Protein AF-A0AAE0TIX4-F1 (afdb_monomer_lite)

pLDDT: mean 72.37, std 18.45, range [45.25, 94.44]

Secondary structure (DSSP, 8-state):
-PPPHHHHHHHHHTT-S-HHHHHHHHHHTTT-HHHHHHHHTT-S-S---SS-TT------------------SPPPPPPTT------

InterPro domains:
  IPR009060 UBA-like superfamily [SSF46934] (2-45)
  IPR015940 Ubiquitin-associated domain [PF00627] (3-40)
  IPR015940 Ubiquitin-associated domain [PS50030] (2-43)
  IPR015940 Ubiquitin-associated domain [SM00165] (4-42)

Radius of gyration: 24.92 Å; chains: 1; bounding box: 71×46×44 Å

Sequence (87 aa):
MEIDEDHVQYLLSMGFPSELDVRKALRAAKNDVNDAVAILTNDHPVTSFDTLDDIDIEMRDIHPKNTPGPVYGPSLPPSYDEAVESE

Structure (mmCIF, N/CA/C/O backbone):
data_AF-A0AAE0TIX4-F1
#
_entry.id   AF-A0AAE0TIX4-F1
#
loop_
_atom_site.group_PDB
_atom_site.id
_atom_site.type_symbol
_atom_site.label_atom_id
_atom_site.label_alt_id
_atom_site.label_comp_id
_atom_site.label_asym_id
_atom_site.label_entity_id
_atom_site.label_seq_id
_atom_site.pdbx_PDB_ins_code
_atom_site.Cartn_x
_atom_site.Cartn_y
_atom_site.Cartn_z
_atom_site.occupancy
_atom_site.B_iso_or_equiv
_atom_site.auth_seq_id
_atom_site.auth_comp_id
_atom_site.auth_asym_id
_atom_site.auth_atom_id
_atom_site.pdbx_PDB_model_num
ATOM 1 N N . MET A 1 1 ? -13.257 12.474 5.581 1.00 61.84 1 MET A N 1
ATOM 2 C CA . MET A 1 1 ? -12.527 12.255 4.321 1.00 61.84 1 MET A CA 1
ATOM 3 C C . MET A 1 1 ? -13.092 10.980 3.749 1.00 61.84 1 MET A C 1
ATOM 5 O O . MET A 1 1 ? -12.987 9.958 4.417 1.00 61.84 1 MET A O 1
ATOM 9 N N . GLU A 1 2 ? -13.820 11.081 2.644 1.00 79.44 2 GLU A N 1
ATOM 10 C CA . GLU A 1 2 ? -14.364 9.905 1.959 1.00 79.44 2 GLU A CA 1
ATOM 11 C C . GLU A 1 2 ? -13.208 9.184 1.271 1.00 79.44 2 GLU A C 1
ATOM 13 O O . GLU A 1 2 ? -12.345 9.852 0.709 1.00 79.44 2 GLU A O 1
ATOM 18 N N . ILE A 1 3 ? -13.132 7.861 1.416 1.00 85.06 3 ILE A N 1
ATOM 19 C CA . ILE A 1 3 ? -12.113 7.039 0.758 1.00 85.06 3 ILE A CA 1
ATOM 20 C C . ILE A 1 3 ? -12.676 6.645 -0.602 1.00 85.06 3 ILE A C 1
ATOM 22 O O . ILE A 1 3 ? -13.805 6.165 -0.664 1.00 85.06 3 ILE A O 1
ATOM 26 N N . ASP A 1 4 ? -11.896 6.843 -1.656 1.00 91.00 4 ASP A N 1
ATOM 27 C CA . ASP A 1 4 ? -12.277 6.439 -3.003 1.00 91.00 4 ASP A CA 1
ATOM 28 C C . ASP A 1 4 ? -12.224 4.906 -3.128 1.00 91.00 4 ASP A C 1
ATOM 30 O O . ASP A 1 4 ? -11.167 4.286 -2.963 1.00 91.00 4 ASP A O 1
ATOM 34 N N . GLU A 1 5 ? -13.380 4.284 -3.369 1.00 91.56 5 GLU A N 1
ATOM 35 C CA . GLU A 1 5 ? -13.488 2.828 -3.489 1.00 91.56 5 GLU A CA 1
ATOM 36 C C . GLU A 1 5 ? -12.787 2.294 -4.745 1.00 91.56 5 GLU A C 1
ATOM 38 O O . GLU A 1 5 ? -12.263 1.177 -4.712 1.00 91.56 5 GLU A O 1
ATOM 43 N N . ASP A 1 6 ? -12.670 3.101 -5.805 1.00 93.44 6 ASP A N 1
ATOM 44 C CA . ASP A 1 6 ? -11.937 2.719 -7.013 1.00 93.44 6 ASP A CA 1
ATOM 45 C C . ASP A 1 6 ? -10.438 2.602 -6.703 1.00 93.44 6 ASP A C 1
ATOM 47 O O . ASP A 1 6 ? -9.772 1.659 -7.143 1.00 93.44 6 ASP A O 1
ATOM 51 N N . HIS A 1 7 ? -9.905 3.497 -5.863 1.00 94.31 7 HIS A N 1
ATOM 52 C CA . HIS A 1 7 ? -8.518 3.419 -5.394 1.00 94.31 7 HIS A CA 1
ATOM 53 C C . HIS A 1 7 ? -8.276 2.215 -4.476 1.00 94.31 7 HIS A C 1
ATOM 55 O O . HIS A 1 7 ? -7.220 1.580 -4.559 1.00 94.31 7 HIS A O 1
ATOM 61 N N . VAL A 1 8 ? -9.247 1.865 -3.625 1.00 93.75 8 VAL A N 1
ATOM 62 C CA . VAL A 1 8 ? -9.173 0.655 -2.788 1.00 93.75 8 VAL A CA 1
ATOM 63 C C . VAL A 1 8 ? -9.089 -0.588 -3.674 1.00 93.75 8 VAL A C 1
ATOM 65 O O . VAL A 1 8 ? -8.190 -1.412 -3.498 1.00 93.75 8 VAL A O 1
ATOM 68 N N . GLN A 1 9 ? -9.983 -0.704 -4.658 1.00 94.44 9 GLN A N 1
ATOM 69 C CA . GLN A 1 9 ? -10.021 -1.842 -5.572 1.00 94.44 9 GLN A CA 1
ATOM 70 C C . GLN A 1 9 ? -8.758 -1.926 -6.441 1.00 94.44 9 GLN A C 1
ATOM 72 O O . GLN A 1 9 ? -8.237 -3.022 -6.664 1.00 94.44 9 GLN A O 1
ATOM 77 N N . TYR A 1 10 ? -8.235 -0.782 -6.889 1.00 94.38 10 TYR A N 1
ATOM 78 C CA . TYR A 1 10 ? -6.976 -0.699 -7.625 1.00 94.38 10 TYR A CA 1
ATOM 79 C C . TYR A 1 10 ? -5.802 -1.245 -6.801 1.00 94.38 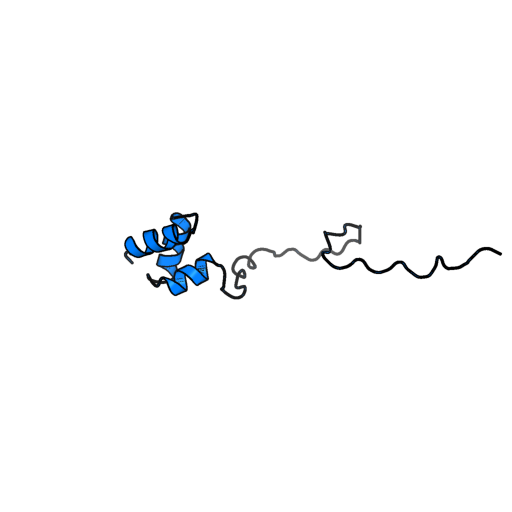10 TYR A C 1
ATOM 81 O O . TYR A 1 10 ? -5.084 -2.129 -7.270 1.00 94.38 10 TYR A O 1
ATOM 89 N N . LEU A 1 11 ? -5.643 -0.804 -5.549 1.00 93.31 11 LEU A N 1
ATOM 90 C CA . LEU A 1 11 ? -4.587 -1.296 -4.657 1.00 93.31 11 LEU A CA 1
ATOM 91 C C . LEU A 1 11 ? -4.731 -2.804 -4.392 1.00 93.31 11 LEU A C 1
ATOM 93 O O . LEU A 1 11 ? -3.769 -3.556 -4.545 1.00 93.31 11 LEU A O 1
ATOM 97 N N . LEU A 1 12 ? -5.937 -3.288 -4.100 1.00 93.38 12 LEU A N 1
ATOM 98 C CA . LEU A 1 12 ? -6.181 -4.727 -3.945 1.00 93.38 12 LEU A CA 1
ATOM 99 C C . LEU A 1 12 ? -5.797 -5.519 -5.206 1.00 93.38 12 LEU A C 1
ATOM 101 O O . LEU A 1 12 ? -5.188 -6.584 -5.106 1.00 93.38 12 LEU A O 1
ATOM 105 N N . SER A 1 13 ? -6.081 -4.981 -6.397 1.00 93.25 13 SER A N 1
ATOM 106 C CA . SER A 1 13 ? -5.724 -5.619 -7.672 1.00 93.25 13 SER A CA 1
ATOM 107 C C . SER A 1 13 ? -4.214 -5.686 -7.934 1.00 93.25 13 SER A C 1
ATOM 109 O O . SER A 1 13 ? -3.760 -6.598 -8.622 1.00 93.25 13 SER A O 1
ATOM 111 N N . MET A 1 14 ? -3.425 -4.782 -7.342 1.00 91.38 14 MET A N 1
ATOM 112 C CA . MET A 1 14 ? -1.959 -4.835 -7.396 1.00 91.38 14 MET A CA 1
ATOM 113 C C . MET A 1 14 ? -1.363 -5.932 -6.501 1.00 91.38 14 MET A C 1
ATOM 115 O O . MET A 1 14 ? -0.172 -6.218 -6.600 1.00 91.38 14 MET A O 1
ATOM 119 N N . GLY A 1 15 ? -2.177 -6.573 -5.655 1.00 90.31 15 GLY A N 1
ATOM 120 C CA . GLY A 1 15 ? -1.758 -7.680 -4.796 1.00 90.31 15 GLY A CA 1
ATOM 121 C C . GLY A 1 15 ? -1.587 -7.313 -3.324 1.00 90.31 15 GLY A C 1
ATOM 122 O O . GLY A 1 15 ? -1.076 -8.133 -2.561 1.00 90.31 15 GLY A O 1
ATOM 123 N N . PHE A 1 16 ? -2.023 -6.122 -2.895 1.00 90.69 16 PHE A N 1
ATOM 124 C CA . PHE A 1 16 ? -2.092 -5.802 -1.469 1.00 90.69 16 PHE A CA 1
ATOM 125 C C . PHE A 1 16 ? -3.127 -6.720 -0.788 1.00 90.69 16 PHE A C 1
ATOM 127 O O . PHE A 1 16 ? -4.300 -6.692 -1.157 1.00 90.69 16 PHE A O 1
ATOM 134 N N . PRO A 1 17 ? -2.735 -7.545 0.202 1.00 81.69 17 PRO A N 1
ATOM 135 C CA . PRO A 1 17 ? -3.588 -8.624 0.710 1.00 81.69 17 PRO A CA 1
ATOM 136 C C . PRO A 1 17 ? -4.686 -8.157 1.679 1.00 81.69 17 PRO A C 1
ATOM 138 O O . PRO A 1 17 ? -5.540 -8.955 2.059 1.00 81.69 17 PRO A O 1
ATOM 141 N N . SER A 1 18 ? -4.659 -6.893 2.116 1.00 90.75 18 SER A N 1
ATOM 142 C CA . SER A 1 18 ? -5.495 -6.384 3.207 1.00 90.75 18 SER A CA 1
ATOM 143 C C . SER A 1 18 ? -6.222 -5.101 2.815 1.00 90.75 18 SER A C 1
ATOM 145 O O . SER A 1 18 ? -5.633 -4.023 2.743 1.00 90.75 18 SER A O 1
ATOM 147 N N . GLU A 1 19 ? -7.538 -5.203 2.627 1.00 91.50 19 GLU A N 1
ATOM 148 C CA . GLU A 1 19 ? -8.429 -4.059 2.375 1.00 91.50 19 GLU A CA 1
ATOM 149 C C . GLU A 1 19 ? -8.418 -3.057 3.537 1.00 91.50 19 GLU A C 1
ATOM 151 O O . GLU A 1 19 ? -8.515 -1.844 3.342 1.00 91.50 19 GLU A O 1
ATOM 156 N N . LEU A 1 20 ? -8.268 -3.561 4.764 1.00 91.75 20 LEU A N 1
ATOM 157 C CA . LEU A 1 20 ? -8.224 -2.739 5.965 1.00 91.75 20 LEU A CA 1
ATOM 158 C C . LEU A 1 20 ? -6.972 -1.855 5.992 1.00 91.75 20 LEU A C 1
ATOM 160 O O . LEU A 1 20 ? -7.069 -0.676 6.340 1.00 91.75 20 LEU A O 1
ATOM 164 N N . ASP A 1 21 ? -5.825 -2.394 5.585 1.00 90.75 21 ASP A N 1
ATOM 165 C CA . ASP A 1 21 ? -4.579 -1.629 5.518 1.00 90.75 21 ASP A CA 1
ATOM 166 C C . ASP A 1 21 ? -4.599 -0.654 4.342 1.00 90.75 21 ASP A C 1
ATOM 168 O O . ASP A 1 21 ? -4.225 0.506 4.508 1.00 90.75 21 ASP A O 1
ATOM 172 N N . VAL A 1 22 ? -5.159 -1.060 3.199 1.00 92.75 22 VAL A N 1
ATOM 173 C CA . VAL A 1 22 ? -5.384 -0.185 2.037 1.00 92.75 22 VAL A CA 1
ATOM 174 C C . VAL A 1 22 ? -6.247 1.027 2.402 1.00 92.75 22 VAL A C 1
ATOM 176 O O . VAL A 1 22 ? -5.878 2.164 2.108 1.00 92.75 22 VAL A O 1
ATOM 179 N N . ARG A 1 23 ? -7.367 0.827 3.109 1.00 92.81 23 ARG A N 1
ATOM 180 C CA . ARG A 1 23 ? -8.232 1.933 3.557 1.00 92.81 23 ARG A CA 1
ATOM 181 C C . ARG A 1 23 ? -7.534 2.858 4.553 1.00 92.81 23 ARG A C 1
ATOM 183 O O . ARG A 1 23 ? -7.731 4.072 4.506 1.00 92.81 23 ARG A O 1
ATOM 190 N N . LYS A 1 24 ? -6.718 2.313 5.459 1.00 91.25 24 LYS A N 1
ATOM 191 C CA . LYS A 1 24 ? -5.915 3.123 6.389 1.00 91.25 24 LYS A CA 1
ATOM 192 C C . LYS A 1 24 ? -4.868 3.951 5.646 1.00 91.25 24 LYS A C 1
ATOM 194 O O . LYS A 1 24 ? -4.756 5.145 5.920 1.00 91.25 24 LYS A O 1
ATOM 199 N N . ALA A 1 25 ? -4.162 3.342 4.697 1.00 91.44 25 ALA A N 1
ATOM 200 C CA . ALA A 1 25 ? -3.156 4.006 3.882 1.00 91.44 25 ALA A CA 1
ATOM 201 C C . ALA A 1 25 ? -3.770 5.126 3.036 1.00 91.44 25 ALA A C 1
ATOM 203 O O . ALA A 1 25 ? -3.303 6.253 3.116 1.00 91.44 25 ALA A O 1
ATOM 204 N N . LEU A 1 26 ? -4.886 4.879 2.341 1.00 92.81 26 LEU A N 1
ATOM 205 C CA . LEU A 1 26 ? -5.600 5.912 1.578 1.00 92.81 26 LEU A CA 1
ATOM 206 C C . LEU A 1 26 ? -6.116 7.050 2.461 1.00 92.81 26 LEU A C 1
ATOM 208 O O . LEU A 1 26 ? -6.094 8.212 2.057 1.00 92.81 26 LEU A O 1
ATOM 212 N N . ARG A 1 27 ? -6.547 6.750 3.690 1.00 91.62 27 ARG A N 1
ATOM 213 C CA . ARG A 1 27 ? -6.954 7.782 4.649 1.00 91.62 27 ARG A CA 1
ATOM 214 C C . ARG A 1 27 ? -5.775 8.653 5.093 1.00 91.62 27 ARG A C 1
ATOM 216 O O . ARG A 1 27 ? -5.955 9.859 5.249 1.00 91.62 27 ARG A O 1
ATOM 223 N N . A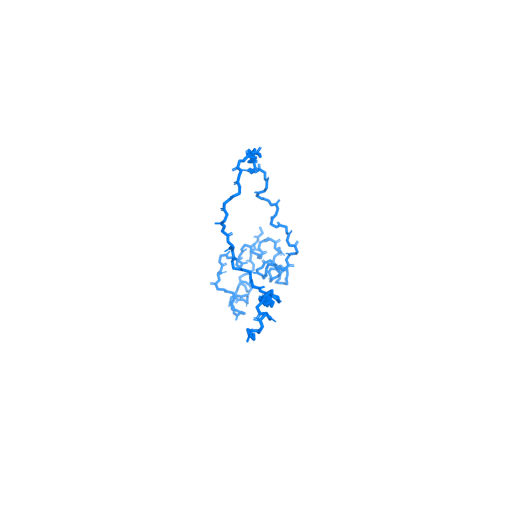LA A 1 28 ? -4.601 8.062 5.303 1.00 89.31 28 ALA A N 1
ATOM 224 C CA . ALA A 1 28 ? -3.379 8.789 5.649 1.00 89.31 28 ALA A CA 1
ATOM 225 C C . ALA A 1 28 ? -2.829 9.589 4.451 1.00 89.31 28 ALA A C 1
ATOM 227 O O . ALA A 1 28 ? -2.477 10.757 4.603 1.00 89.31 28 ALA A O 1
ATOM 228 N N . ALA A 1 29 ? -2.875 8.996 3.259 1.00 90.31 29 ALA A N 1
ATOM 229 C CA . ALA A 1 29 ? -2.465 9.562 1.974 1.00 90.31 29 ALA A CA 1
ATOM 230 C C . ALA A 1 29 ? -3.485 10.533 1.355 1.00 90.31 29 ALA A C 1
ATOM 232 O O . ALA A 1 29 ? -3.281 11.048 0.262 1.00 90.31 29 ALA A O 1
ATOM 233 N N . LYS A 1 30 ? -4.616 10.786 2.022 1.00 91.56 30 LYS A N 1
ATOM 234 C CA . LYS A 1 30 ? -5.681 11.679 1.538 1.00 91.56 30 LYS A CA 1
ATOM 235 C C . LYS A 1 30 ? -6.210 11.329 0.138 1.00 91.56 30 LYS A C 1
ATOM 237 O O . LYS A 1 30 ? -6.496 12.226 -0.651 1.00 91.56 30 LYS A O 1
ATOM 242 N N . ASN A 1 31 ? -6.397 10.037 -0.123 1.00 90.25 31 ASN A N 1
ATOM 243 C CA . ASN A 1 31 ? -6.754 9.444 -1.418 1.00 90.25 31 ASN A CA 1
ATOM 244 C C . ASN A 1 31 ? -5.683 9.518 -2.515 1.00 90.25 31 ASN A C 1
ATOM 246 O O . ASN A 1 31 ? -6.002 9.213 -3.663 1.00 90.25 31 ASN A O 1
ATOM 250 N N . ASP A 1 32 ? -4.433 9.856 -2.202 1.00 92.19 32 ASP A N 1
ATOM 251 C CA . ASP A 1 32 ? -3.336 9.676 -3.153 1.00 92.19 32 ASP A CA 1
ATOM 252 C C . ASP A 1 32 ? -2.898 8.203 -3.188 1.00 92.19 32 ASP A C 1
ATOM 254 O O . ASP A 1 32 ? -2.576 7.595 -2.164 1.00 92.19 32 ASP A O 1
ATOM 258 N N . VAL A 1 33 ? -2.916 7.610 -4.381 1.00 92.19 33 VAL A N 1
ATOM 259 C CA . VAL A 1 33 ? -2.547 6.207 -4.592 1.00 92.19 33 VAL A CA 1
ATOM 260 C C . VAL A 1 33 ? -1.045 5.993 -4.404 1.00 92.19 33 VAL A C 1
ATOM 262 O O . VAL A 1 33 ? -0.654 4.976 -3.842 1.00 92.19 33 VAL A O 1
ATOM 265 N N . ASN A 1 34 ? -0.198 6.931 -4.835 1.00 91.75 34 ASN A N 1
ATOM 266 C CA . ASN A 1 34 ? 1.257 6.793 -4.740 1.00 91.75 34 ASN A CA 1
ATOM 267 C C . ASN A 1 34 ? 1.716 6.871 -3.283 1.00 91.75 34 ASN A C 1
ATOM 269 O O . ASN A 1 34 ? 2.479 6.016 -2.836 1.00 91.75 34 ASN A O 1
ATOM 273 N N . ASP A 1 35 ? 1.192 7.838 -2.526 1.00 90.94 35 ASP A N 1
ATOM 274 C CA . ASP A 1 35 ? 1.483 7.951 -1.093 1.00 90.94 35 ASP A CA 1
ATOM 275 C C . ASP A 1 35 ? 0.920 6.745 -0.325 1.00 90.94 35 ASP A C 1
ATOM 277 O O . ASP A 1 35 ? 1.579 6.211 0.566 1.00 90.94 35 ASP A O 1
ATOM 281 N N . ALA A 1 36 ? -0.271 6.250 -0.690 1.00 92.12 36 ALA A N 1
ATOM 282 C CA . ALA A 1 36 ? -0.825 5.042 -0.080 1.00 92.12 36 ALA A CA 1
ATOM 283 C C . ALA A 1 36 ? 0.051 3.810 -0.351 1.00 92.12 36 ALA A C 1
ATOM 285 O O . ALA A 1 36 ? 0.252 3.003 0.555 1.00 92.12 36 ALA A O 1
ATOM 286 N N . VAL A 1 37 ? 0.607 3.675 -1.561 1.00 91.75 37 VAL A N 1
ATOM 287 C CA . VAL A 1 37 ? 1.584 2.624 -1.882 1.00 91.75 37 VAL A CA 1
ATOM 288 C C . VAL A 1 37 ? 2.827 2.773 -1.012 1.00 91.75 37 VAL A C 1
ATOM 290 O O . VAL A 1 37 ? 3.203 1.792 -0.384 1.00 91.75 37 VAL A O 1
ATOM 293 N N . ALA A 1 38 ? 3.408 3.972 -0.900 1.00 90.50 38 ALA A N 1
ATOM 294 C CA . ALA A 1 38 ? 4.592 4.214 -0.069 1.00 90.50 38 ALA A CA 1
ATOM 295 C C . ALA A 1 38 ? 4.365 3.838 1.409 1.00 90.50 38 ALA A C 1
ATOM 297 O O . ALA A 1 38 ? 5.235 3.239 2.048 1.00 90.50 38 ALA A O 1
ATOM 298 N N . ILE A 1 39 ? 3.168 4.122 1.937 1.00 89.00 39 ILE A N 1
ATOM 299 C CA . ILE A 1 39 ? 2.750 3.731 3.291 1.00 89.00 39 ILE A CA 1
ATOM 300 C C . ILE A 1 39 ? 2.611 2.206 3.408 1.00 89.00 39 ILE A C 1
ATOM 302 O O . ILE A 1 39 ? 3.097 1.620 4.374 1.00 89.00 39 ILE A O 1
ATOM 306 N N . LEU A 1 40 ? 1.973 1.544 2.437 1.00 89.31 40 LEU A N 1
ATOM 307 C CA . LEU A 1 40 ? 1.766 0.089 2.449 1.00 89.31 40 LEU A CA 1
ATOM 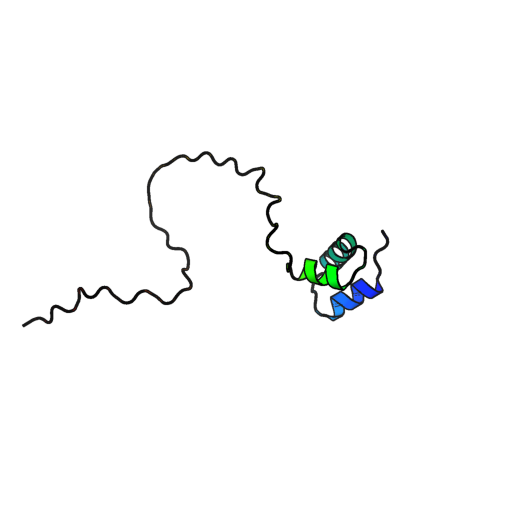308 C C . LEU A 1 40 ? 3.064 -0.703 2.246 1.00 89.31 40 LEU A C 1
ATOM 310 O O . LEU A 1 40 ? 3.198 -1.801 2.786 1.00 89.31 40 LEU A O 1
ATOM 314 N N . THR A 1 41 ? 4.016 -0.168 1.480 1.00 87.00 41 THR A N 1
ATOM 315 C CA . THR A 1 41 ? 5.333 -0.781 1.251 1.00 87.00 41 THR A CA 1
ATOM 316 C C . THR A 1 41 ? 6.346 -0.425 2.329 1.00 87.00 41 THR A C 1
ATOM 318 O O . THR A 1 41 ? 7.479 -0.896 2.269 1.00 87.00 41 THR A O 1
ATOM 321 N N . ASN A 1 42 ? 5.941 0.371 3.324 1.00 73.88 42 ASN A N 1
ATOM 322 C CA . ASN A 1 42 ? 6.802 0.831 4.403 1.00 73.88 42 ASN A CA 1
ATOM 323 C C . ASN A 1 42 ? 8.063 1.550 3.876 1.00 73.88 42 ASN A C 1
ATOM 325 O O . ASN A 1 42 ? 9.126 1.462 4.483 1.00 73.88 42 ASN A O 1
ATOM 329 N N . ASP A 1 43 ? 7.936 2.263 2.747 1.00 59.28 43 ASP A N 1
ATOM 330 C CA . ASP A 1 43 ? 9.021 3.046 2.127 1.00 59.28 43 ASP A CA 1
ATOM 331 C C . ASP A 1 43 ? 9.156 4.441 2.768 1.00 59.28 43 ASP A C 1
ATOM 333 O O . ASP A 1 43 ? 9.772 5.364 2.237 1.00 59.28 43 ASP A O 1
ATOM 337 N N . HIS A 1 44 ? 8.584 4.604 3.962 1.00 51.59 44 HIS A N 1
ATOM 338 C CA . HIS A 1 44 ? 9.009 5.655 4.864 1.00 51.59 44 HIS A CA 1
ATOM 339 C C . HIS A 1 44 ? 10.345 5.230 5.478 1.00 51.59 44 HIS A C 1
ATOM 341 O O . HIS A 1 44 ? 10.405 4.172 6.111 1.00 51.59 44 HIS A O 1
ATOM 347 N N . PRO A 1 45 ? 11.418 6.031 5.350 1.00 47.06 45 PRO A N 1
ATOM 348 C CA . PRO A 1 45 ? 12.653 5.780 6.073 1.00 47.06 45 PRO A CA 1
ATOM 349 C C . PRO A 1 45 ? 12.352 5.829 7.573 1.00 47.06 45 PRO A C 1
ATOM 351 O O . PRO A 1 45 ? 12.267 6.900 8.158 1.00 47.06 45 PRO A O 1
ATOM 354 N N . VAL A 1 46 ? 12.144 4.654 8.172 1.00 46.53 46 VAL A N 1
ATOM 355 C CA . VAL A 1 46 ? 12.247 4.365 9.606 1.00 46.53 46 VAL A CA 1
ATOM 356 C C . VAL A 1 46 ? 11.831 5.516 10.532 1.00 46.53 46 VAL A C 1
ATOM 358 O O . VAL A 1 46 ? 12.638 6.046 11.286 1.00 46.53 46 VAL A O 1
ATOM 361 N N . THR A 1 47 ? 10.546 5.861 10.555 1.00 48.22 47 THR A N 1
ATOM 362 C CA . THR A 1 47 ? 9.966 6.525 11.737 1.00 48.22 47 THR A CA 1
ATOM 363 C C . THR A 1 47 ? 9.033 5.572 12.469 1.00 48.22 47 THR A C 1
ATOM 365 O O . THR A 1 47 ? 7.953 5.945 12.913 1.00 48.22 47 THR A O 1
ATOM 368 N N . SER A 1 48 ? 9.476 4.328 12.653 1.00 51.00 48 SER A N 1
ATOM 369 C CA . SER A 1 48 ? 9.027 3.470 13.755 1.00 51.00 48 SER A CA 1
ATOM 370 C C . SER A 1 48 ? 9.641 3.977 15.071 1.00 51.00 48 SER A C 1
ATOM 372 O O . SER A 1 48 ? 10.350 3.249 15.756 1.00 51.00 48 SER A O 1
ATOM 374 N N . PHE A 1 49 ? 9.446 5.261 15.382 1.00 48.78 49 PHE A N 1
ATOM 375 C CA . PHE A 1 49 ? 9.908 5.919 16.610 1.00 48.78 49 PHE A CA 1
ATOM 376 C C . PHE A 1 49 ? 8.710 6.545 17.342 1.00 48.78 49 PHE A C 1
ATOM 378 O O . PHE A 1 49 ? 8.823 7.609 17.928 1.00 48.78 49 PHE A O 1
ATOM 385 N N . ASP A 1 50 ? 7.542 5.901 17.278 1.00 48.84 50 ASP A N 1
ATOM 386 C CA . ASP A 1 50 ? 6.347 6.282 18.056 1.00 48.84 50 ASP A CA 1
ATOM 387 C C . ASP A 1 50 ? 5.967 5.189 19.075 1.00 48.84 50 ASP A C 1
ATOM 389 O O . ASP A 1 50 ? 4.818 5.025 19.465 1.00 48.84 50 ASP A O 1
ATOM 393 N N . THR A 1 51 ? 6.953 4.387 19.497 1.00 49.50 51 THR A N 1
ATOM 394 C CA . THR A 1 51 ? 6.838 3.474 20.650 1.00 49.50 51 THR A CA 1
ATOM 395 C C . THR A 1 51 ? 8.095 3.488 21.528 1.00 49.50 51 THR A C 1
ATOM 397 O O . THR A 1 51 ? 8.404 2.487 22.170 1.00 49.50 51 THR A O 1
ATOM 400 N N . LEU A 1 52 ? 8.866 4.585 21.527 1.00 50.03 52 LEU A N 1
ATOM 401 C CA . LEU A 1 52 ? 10.032 4.749 22.411 1.00 50.03 52 LEU A CA 1
ATOM 402 C C . LEU A 1 52 ? 9.734 5.531 23.698 1.00 50.03 52 LEU A C 1
ATOM 404 O O . LEU A 1 52 ? 10.629 5.675 24.523 1.00 50.03 52 LEU A O 1
ATOM 408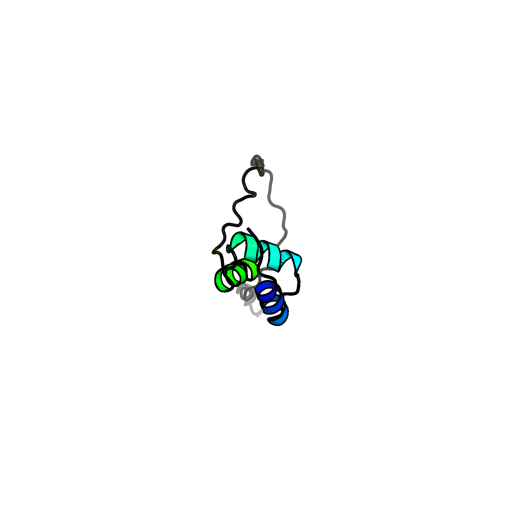 N N . ASP A 1 53 ? 8.484 5.948 23.915 1.00 49.78 53 ASP A N 1
ATOM 409 C CA . ASP A 1 53 ? 8.065 6.658 25.132 1.00 49.78 53 ASP A CA 1
ATOM 410 C C . ASP A 1 53 ? 7.757 5.745 26.342 1.00 49.78 53 ASP A C 1
ATOM 412 O O . ASP A 1 53 ? 7.345 6.257 27.378 1.00 49.78 53 ASP A O 1
ATOM 416 N N . ASP A 1 54 ? 7.963 4.418 26.270 1.00 52.22 54 ASP A N 1
ATOM 417 C CA . ASP A 1 54 ? 7.669 3.520 27.414 1.00 52.22 54 ASP A CA 1
ATOM 418 C C . ASP A 1 54 ? 8.676 2.371 27.634 1.00 52.22 54 ASP A C 1
ATOM 420 O O . ASP A 1 54 ? 8.346 1.320 28.180 1.00 52.22 54 ASP A O 1
ATOM 424 N N . ILE A 1 55 ? 9.937 2.544 27.219 1.00 49.72 55 ILE A N 1
ATOM 425 C CA . ILE A 1 55 ? 11.030 1.642 27.631 1.00 49.72 55 ILE A CA 1
ATOM 426 C C . ILE A 1 55 ? 12.020 2.430 28.487 1.00 49.72 55 ILE A C 1
ATOM 428 O O . ILE A 1 55 ? 13.181 2.627 28.136 1.00 49.72 55 ILE A O 1
ATOM 432 N N . ASP A 1 56 ? 11.538 2.856 29.651 1.00 56.06 56 ASP A N 1
ATOM 433 C CA . ASP A 1 56 ? 12.375 3.227 30.790 1.00 56.06 56 ASP A CA 1
ATOM 434 C C . ASP A 1 56 ? 12.890 1.929 31.448 1.00 56.06 56 ASP A C 1
ATOM 436 O O . ASP A 1 56 ? 12.484 1.530 32.539 1.00 56.06 56 ASP A O 1
ATOM 440 N N . ILE A 1 57 ? 13.725 1.169 30.727 1.00 51.88 57 ILE A N 1
ATOM 441 C CA . ILE A 1 57 ? 14.447 0.037 31.319 1.00 51.88 57 ILE A CA 1
ATOM 442 C C . ILE A 1 57 ? 15.743 0.599 31.886 1.00 51.88 57 ILE A C 1
ATOM 444 O O . ILE A 1 57 ? 16.746 0.753 31.187 1.00 51.88 57 ILE A O 1
ATOM 448 N N . GLU A 1 58 ? 15.685 0.903 33.182 1.00 52.84 58 GLU A N 1
ATOM 449 C CA . GLU A 1 58 ? 16.839 1.127 34.042 1.00 52.84 58 GLU A CA 1
ATOM 450 C C . GLU A 1 58 ? 17.966 0.142 33.688 1.00 52.84 58 GLU A C 1
ATOM 452 O O . GLU A 1 58 ? 17.824 -1.080 33.806 1.00 52.84 58 GLU A O 1
ATOM 457 N N . MET A 1 59 ? 19.114 0.677 33.266 1.00 57.03 59 MET A N 1
ATOM 458 C CA . MET A 1 59 ? 20.354 -0.079 33.137 1.00 57.03 59 MET A CA 1
ATOM 459 C C . MET A 1 59 ? 20.749 -0.618 34.518 1.00 57.03 59 MET A C 1
ATOM 461 O O . MET A 1 59 ? 21.386 0.071 35.313 1.00 57.03 59 MET A O 1
ATOM 465 N N . ARG A 1 60 ? 20.378 -1.865 34.823 1.00 51.56 60 ARG A N 1
ATOM 466 C CA . ARG A 1 60 ? 21.060 -2.660 35.848 1.00 51.56 60 ARG A CA 1
ATOM 467 C C . ARG A 1 60 ? 22.038 -3.606 35.177 1.00 51.56 60 ARG A C 1
ATOM 469 O O . ARG A 1 60 ? 21.686 -4.707 34.762 1.00 51.56 60 ARG A O 1
ATOM 476 N N . ASP A 1 61 ? 23.285 -3.158 35.120 1.00 53.38 61 ASP A N 1
ATOM 477 C CA . ASP A 1 61 ? 24.460 -3.996 34.929 1.00 53.38 61 ASP A CA 1
ATOM 478 C C . ASP A 1 61 ? 24.423 -5.222 35.853 1.00 53.38 61 ASP A C 1
ATOM 480 O O . ASP A 1 61 ? 24.554 -5.081 37.066 1.00 53.38 61 ASP A O 1
ATOM 484 N N . ILE A 1 62 ? 24.310 -6.430 35.287 1.00 47.47 62 ILE A N 1
ATOM 485 C CA . ILE A 1 62 ? 24.882 -7.656 35.864 1.00 47.47 62 ILE A CA 1
ATOM 486 C C . ILE A 1 62 ? 25.091 -8.749 34.793 1.00 47.47 62 ILE A C 1
ATOM 488 O O . ILE A 1 62 ? 24.238 -9.594 34.558 1.00 47.47 62 ILE A O 1
ATOM 492 N N . HIS A 1 63 ? 26.323 -8.783 34.279 1.00 45.25 63 HIS A N 1
ATOM 493 C CA . HIS A 1 63 ? 27.097 -9.958 33.841 1.00 45.25 63 HIS A CA 1
ATOM 494 C C . HIS A 1 63 ? 26.767 -10.701 32.518 1.00 45.25 63 HIS A C 1
ATOM 496 O O . HIS A 1 63 ? 25.611 -10.945 32.181 1.00 45.25 63 HIS A O 1
ATOM 502 N N . PRO A 1 64 ? 27.817 -11.145 31.783 1.00 54.12 64 PRO A N 1
ATOM 503 C CA . PRO A 1 64 ? 27.716 -11.650 30.417 1.00 54.12 64 PRO A CA 1
ATOM 504 C C . PRO A 1 64 ? 27.452 -13.158 30.402 1.00 54.12 64 PRO A C 1
ATOM 506 O O . PRO A 1 64 ? 28.261 -13.932 30.912 1.00 54.12 64 PRO A O 1
ATOM 509 N N . LYS A 1 65 ? 26.355 -13.603 29.777 1.00 45.91 65 LYS A N 1
ATOM 510 C CA . LYS A 1 65 ? 26.154 -15.017 29.419 1.00 45.91 65 LYS A CA 1
ATOM 511 C C . LYS A 1 65 ? 25.486 -15.153 28.050 1.00 45.91 65 LYS A C 1
ATOM 513 O O . LYS A 1 65 ? 24.272 -15.164 27.925 1.00 45.91 65 LYS A O 1
ATOM 518 N N . ASN A 1 66 ? 26.347 -15.285 27.043 1.00 51.84 66 ASN A N 1
ATOM 519 C CA . ASN A 1 66 ? 26.279 -16.323 26.016 1.00 51.84 66 ASN A CA 1
ATOM 520 C C . ASN A 1 66 ? 24.907 -16.590 25.364 1.00 51.84 66 ASN A C 1
ATOM 522 O O . ASN A 1 66 ? 24.223 -17.536 25.742 1.00 51.84 66 ASN A O 1
ATOM 526 N N . THR A 1 67 ? 24.572 -15.834 24.316 1.00 47.31 67 THR A N 1
ATOM 527 C CA . THR A 1 67 ? 23.676 -16.281 23.231 1.00 47.31 67 THR A CA 1
ATOM 528 C C . THR A 1 67 ? 24.048 -15.557 21.926 1.00 47.31 67 THR A C 1
ATOM 530 O O . THR A 1 67 ? 23.876 -14.343 21.843 1.00 47.31 67 THR A O 1
ATOM 533 N N . PRO A 1 68 ? 24.582 -16.240 20.895 1.00 46.00 68 PRO A N 1
ATOM 534 C CA . PRO A 1 68 ? 24.723 -15.634 19.579 1.00 46.00 68 PRO A CA 1
ATOM 535 C C . PRO A 1 68 ? 23.381 -15.736 18.842 1.00 46.00 68 PRO A C 1
ATOM 537 O O . PRO A 1 68 ? 22.874 -16.831 18.598 1.00 46.00 68 PRO A O 1
ATOM 540 N N . GLY A 1 69 ? 22.793 -14.589 18.495 1.00 54.09 69 GLY A N 1
ATOM 541 C CA . GLY A 1 69 ? 21.738 -14.521 17.479 1.00 54.09 69 GLY A CA 1
ATOM 542 C C . GLY A 1 69 ? 22.267 -14.963 16.105 1.00 54.09 69 GLY A C 1
ATOM 543 O O . GLY A 1 69 ? 23.482 -15.085 15.928 1.00 54.09 69 GLY A O 1
ATOM 544 N N . PRO A 1 70 ? 21.396 -15.221 15.113 1.00 47.84 70 PRO A N 1
ATOM 545 C CA . PRO A 1 70 ? 21.836 -15.662 13.797 1.00 47.84 70 PRO A CA 1
ATOM 546 C C . PRO A 1 70 ? 22.531 -14.498 13.080 1.00 47.84 70 PRO A C 1
ATOM 548 O O . PRO A 1 70 ? 21.892 -13.612 12.516 1.00 47.84 70 PRO A O 1
ATOM 551 N N . VAL A 1 71 ? 23.862 -14.489 13.127 1.00 56.25 71 VAL A N 1
ATOM 552 C CA . VAL A 1 71 ? 24.709 -13.563 12.375 1.00 56.25 71 VAL A CA 1
ATOM 553 C C . VAL A 1 71 ? 24.708 -14.033 10.920 1.00 56.25 71 VAL A C 1
ATOM 555 O O . VAL A 1 71 ? 25.487 -14.902 10.538 1.00 56.25 71 VAL A O 1
ATOM 558 N N . TYR A 1 72 ? 23.792 -13.504 10.107 1.00 53.06 72 TYR A N 1
ATOM 559 C CA . TYR A 1 72 ? 23.851 -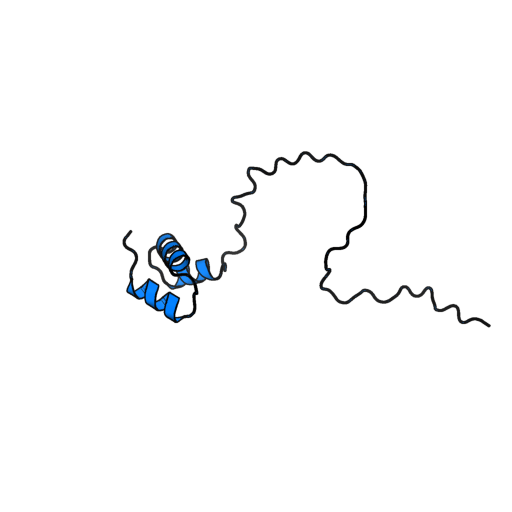13.670 8.654 1.00 53.06 72 TYR A CA 1
ATOM 560 C C . TYR A 1 72 ? 25.025 -12.846 8.113 1.00 53.06 72 TYR A C 1
ATOM 562 O O . TYR A 1 72 ? 24.915 -11.652 7.850 1.00 53.06 72 TYR A O 1
ATOM 570 N N . GLY A 1 73 ? 26.168 -13.504 7.978 1.00 69.62 73 GLY A N 1
ATOM 571 C CA . GLY A 1 73 ? 27.383 -12.995 7.357 1.00 69.62 73 GLY A CA 1
ATOM 572 C C . GLY A 1 73 ? 28.330 -14.168 7.104 1.00 69.62 73 GLY A C 1
ATOM 573 O O . GLY A 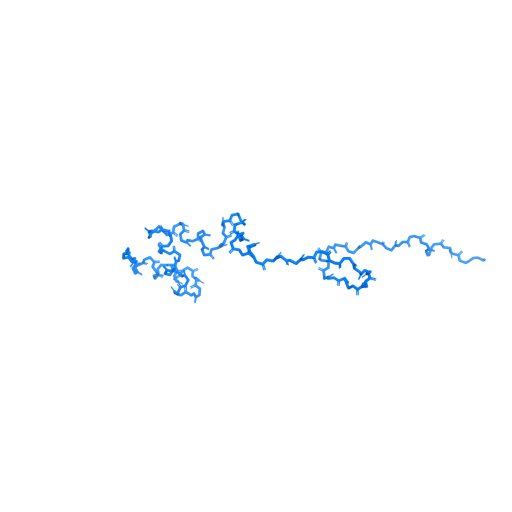1 73 ? 28.193 -15.198 7.770 1.00 69.62 73 GLY A O 1
ATOM 574 N N . PRO A 1 74 ? 29.253 -14.080 6.130 1.00 69.44 74 PRO A N 1
ATOM 575 C CA . PRO A 1 74 ? 30.224 -15.145 5.914 1.00 69.44 74 PRO A CA 1
ATOM 576 C C . PRO A 1 74 ? 30.974 -15.408 7.225 1.00 69.44 74 PRO A C 1
ATOM 578 O O . PRO A 1 74 ? 31.497 -14.483 7.848 1.00 69.44 74 PRO A O 1
ATOM 581 N N . SER A 1 75 ? 30.965 -16.666 7.667 1.00 72.12 75 SER A N 1
ATOM 582 C CA . SER A 1 75 ? 31.642 -17.098 8.886 1.00 72.12 75 SER A CA 1
ATOM 583 C C . SER A 1 75 ? 33.119 -16.717 8.829 1.00 72.12 75 SER A C 1
ATOM 585 O O . SER A 1 75 ? 33.764 -16.922 7.797 1.00 72.12 75 SER A O 1
ATOM 587 N N . LEU A 1 76 ? 33.651 -16.187 9.935 1.00 71.94 76 LEU A N 1
ATOM 588 C CA . LEU A 1 76 ? 35.077 -15.893 10.050 1.00 71.94 76 LEU A CA 1
ATOM 589 C C . LEU A 1 76 ? 35.891 -17.166 9.764 1.00 71.94 76 LEU A C 1
ATOM 591 O O . LEU A 1 76 ? 35.501 -18.245 10.224 1.00 71.94 76 LEU A O 1
ATOM 595 N N . PRO A 1 77 ? 36.996 -17.066 9.003 1.00 72.81 77 PRO A N 1
ATOM 596 C CA . PRO A 1 77 ? 37.866 -18.207 8.782 1.00 72.81 77 PRO A CA 1
ATOM 597 C C . PRO A 1 77 ? 38.437 -18.702 10.120 1.00 72.81 77 PRO A C 1
ATOM 599 O O . PRO A 1 77 ? 38.591 -17.906 11.054 1.00 72.81 77 PRO A O 1
ATOM 602 N N . PRO A 1 78 ? 38.743 -20.006 10.228 1.00 76.75 78 PRO A N 1
ATOM 603 C CA . PRO A 1 78 ? 39.316 -20.578 11.439 1.00 76.75 78 PRO A CA 1
ATOM 604 C C . PRO A 1 78 ? 40.601 -19.844 11.844 1.00 76.75 78 PRO A C 1
ATOM 606 O O . PRO A 1 78 ? 41.388 -19.422 10.993 1.00 76.75 78 PRO A O 1
ATOM 609 N N . SER A 1 79 ? 40.800 -19.684 13.157 1.00 74.12 79 SER A N 1
ATOM 610 C CA . SER A 1 79 ? 42.055 -19.162 13.704 1.00 74.12 79 SER A CA 1
ATOM 611 C C . SER A 1 79 ? 43.193 -20.105 13.313 1.00 74.12 79 SER A C 1
ATOM 613 O O . SER A 1 79 ? 43.063 -21.319 13.452 1.00 74.12 79 SER A O 1
ATOM 615 N N . TYR A 1 80 ? 44.301 -19.549 12.827 1.00 66.06 80 TYR A N 1
ATOM 616 C CA . TYR A 1 80 ? 45.456 -20.271 12.276 1.00 66.06 80 TYR A CA 1
ATOM 617 C C . TYR A 1 80 ? 46.320 -20.961 13.359 1.00 66.06 80 TYR A C 1
ATOM 619 O O . TYR A 1 80 ? 47.541 -20.987 13.250 1.00 66.06 80 TYR A O 1
ATOM 627 N N . ASP A 1 81 ? 45.707 -21.474 14.429 1.00 65.06 81 ASP A N 1
ATOM 628 C CA . ASP A 1 81 ? 46.401 -22.147 15.543 1.00 65.06 81 ASP A CA 1
ATOM 629 C C . ASP A 1 81 ? 46.521 -23.671 15.324 1.00 65.06 81 ASP A C 1
ATOM 631 O O . ASP A 1 81 ? 47.171 -24.375 16.088 1.00 65.06 81 ASP A O 1
ATOM 635 N N . GLU A 1 82 ? 45.932 -24.195 14.242 1.00 59.81 82 GLU A N 1
ATOM 636 C CA . GLU A 1 82 ? 45.954 -25.622 13.877 1.00 59.81 82 GLU A CA 1
ATOM 637 C C . GLU A 1 82 ? 47.004 -25.955 12.792 1.00 59.81 82 GLU A C 1
ATOM 639 O O . GLU A 1 82 ? 46.889 -26.952 12.088 1.00 59.81 82 GLU A O 1
ATOM 644 N N . ALA A 1 83 ? 48.036 -25.119 12.627 1.00 61.34 83 ALA A N 1
ATOM 645 C CA . ALA A 1 83 ? 49.138 -25.354 11.683 1.00 61.34 83 ALA A CA 1
ATOM 646 C C . ALA A 1 83 ? 50.444 -25.812 12.365 1.00 61.34 83 ALA A C 1
ATOM 648 O O . ALA A 1 83 ? 51.526 -25.629 11.808 1.00 61.34 83 ALA A O 1
ATOM 649 N N . VAL A 1 84 ? 50.372 -26.414 13.558 1.00 64.19 84 VAL A N 1
ATOM 650 C CA . VAL A 1 84 ? 51.496 -27.204 14.088 1.00 64.19 84 VAL A CA 1
ATOM 651 C C . VAL A 1 84 ? 51.343 -28.626 13.559 1.00 64.19 84 VAL A C 1
ATOM 653 O O . VAL A 1 84 ? 50.816 -29.519 14.221 1.00 64.19 84 VAL A O 1
ATOM 656 N N . GLU A 1 85 ? 51.762 -28.799 12.307 1.00 59.94 85 GLU A N 1
ATOM 657 C CA . GLU A 1 85 ? 52.048 -30.107 11.730 1.00 59.94 85 GLU A CA 1
ATOM 658 C C . GLU A 1 85 ? 53.006 -30.832 12.685 1.00 59.94 85 GLU A C 1
ATOM 660 O O . GLU A 1 85 ? 54.044 -30.303 13.084 1.00 59.94 85 GLU A O 1
ATOM 665 N N . SER A 1 86 ? 52.577 -31.997 13.159 1.00 60.19 86 SER A N 1
ATOM 666 C CA . SER A 1 86 ? 53.367 -32.834 14.052 1.00 60.19 86 SER A CA 1
ATOM 667 C C . SER A 1 86 ? 54.512 -33.453 13.251 1.00 60.19 86 SER A C 1
ATOM 669 O O . SER A 1 86 ? 54.237 -34.205 12.317 1.00 60.19 86 SER A O 1
ATOM 671 N N . GLU A 1 87 ? 55.761 -33.175 13.628 1.00 55.75 87 GLU A N 1
ATOM 672 C CA . GLU A 1 87 ? 56.917 -34.018 13.285 1.00 55.75 87 GLU A CA 1
ATOM 673 C C . GLU A 1 87 ? 57.440 -34.716 14.545 1.00 55.75 87 GLU A C 1
ATOM 675 O O . GLU A 1 87 ? 57.597 -34.027 15.584 1.00 55.75 87 GLU A O 1
#

Organism: NCBI:txid2493646

Foldseek 3Di:
DDADVVLLVVVVVVPLVDSPLLSVLCVVVVNDSVSSVCVSVVVPPDPPVPPPPPPPPPDDDDDDDDDDDPPPDPDDPDDPPPPPDDD